Protein AF-A0A143XDG7-F1 (afdb_monomer_lite)

Radius of gyration: 12.88 Å; chains: 1; bounding box: 37×26×31 Å

Sequence (84 aa):
MTALDRCTLEIGDLYVFTDETNARRVWGIFEGLDEAGRILLGSETEDFSNYRLHTTLPEEFSHAESATRSDLLDYAYNLGFNRL

Secondary structure (DSSP, 8-state):
-----TTSPPTT-EEEEEETTTTEEEEEEEEEE-TTSPEEEEEEESSSS-EEEEEEPPTTEEEEEE--HHHHHHHHHHHHHTT-

pLDDT: mean 81.89, std 14.48, range [34.62, 94.31]

Foldseek 3Di:
DPAEVPVDQDQQFWKWFAQPVVRAIKIFGFHAADPVRFTWGQWIDRQVPDIDGGDTDDPSRRYIGGDDPVNVVVVNVVSVVVVD

Structure (mmCIF, N/CA/C/O backbone):
data_AF-A0A143XDG7-F1
#
_entry.id   AF-A0A143XDG7-F1
#
loop_
_atom_site.group_PDB
_atom_site.id
_atom_site.type_symbol
_atom_site.label_atom_id
_atom_site.label_alt_id
_atom_site.label_comp_id
_atom_site.label_asym_id
_at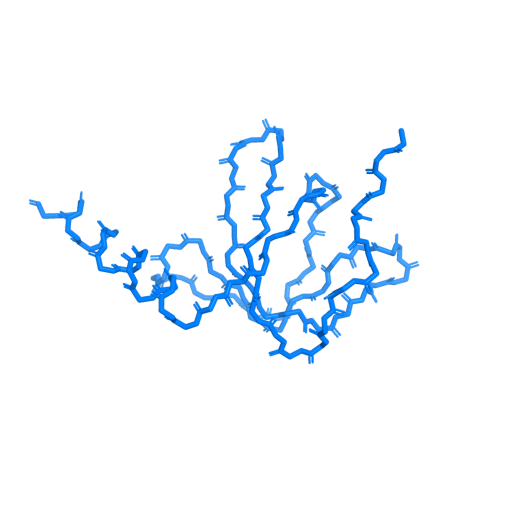om_site.label_entity_id
_atom_site.label_seq_id
_atom_site.pdbx_PDB_ins_code
_atom_site.Cartn_x
_atom_site.Cartn_y
_atom_site.Cartn_z
_atom_site.occupancy
_atom_site.B_iso_or_equiv
_atom_site.auth_seq_id
_atom_site.auth_comp_id
_atom_site.auth_asym_id
_atom_site.auth_atom_id
_atom_site.pdbx_PDB_model_num
ATOM 1 N N . MET A 1 1 ? -8.830 19.807 10.021 1.00 36.62 1 MET A N 1
ATOM 2 C CA . MET A 1 1 ? -9.566 18.536 9.866 1.00 36.62 1 MET A CA 1
ATOM 3 C C . MET A 1 1 ? -9.668 18.233 8.384 1.00 36.62 1 MET A C 1
ATOM 5 O O . MET A 1 1 ? -10.683 18.525 7.771 1.00 36.62 1 MET A O 1
ATOM 9 N N . THR A 1 2 ? -8.609 17.690 7.807 1.00 34.62 2 THR A N 1
ATOM 10 C CA . THR A 1 2 ? -8.694 16.962 6.543 1.00 34.62 2 THR A CA 1
ATOM 11 C C . THR A 1 2 ? -8.448 15.524 6.933 1.00 34.62 2 THR A C 1
ATOM 13 O O . THR A 1 2 ? -7.321 15.054 7.032 1.00 34.62 2 THR A O 1
ATOM 16 N N . ALA A 1 3 ? -9.550 14.877 7.318 1.00 40.06 3 ALA A N 1
ATOM 17 C CA . ALA A 1 3 ? -9.619 13.437 7.241 1.00 40.06 3 ALA A CA 1
ATOM 18 C C . ALA A 1 3 ? -9.133 13.068 5.836 1.00 40.06 3 ALA A C 1
ATOM 20 O O . ALA A 1 3 ? -9.496 13.767 4.886 1.00 40.06 3 ALA A O 1
ATOM 21 N N . LEU A 1 4 ? -8.343 11.999 5.708 1.00 48.62 4 LEU A N 1
ATOM 22 C CA . LEU A 1 4 ? -8.300 11.233 4.465 1.00 48.62 4 LEU A CA 1
ATOM 23 C C . LEU A 1 4 ? -9.701 11.303 3.831 1.00 48.62 4 LEU A C 1
ATOM 25 O O . LEU A 1 4 ? -10.697 11.181 4.558 1.00 48.62 4 LEU A O 1
ATOM 29 N N . ASP A 1 5 ? -9.800 11.457 2.517 1.00 48.75 5 ASP A N 1
ATOM 30 C CA . ASP A 1 5 ? -10.994 11.055 1.777 1.00 48.75 5 ASP A CA 1
ATOM 31 C C . ASP A 1 5 ? -11.176 9.530 1.976 1.00 48.75 5 ASP A C 1
ATOM 33 O O . ASP A 1 5 ? -10.981 8.711 1.086 1.00 48.75 5 ASP A O 1
ATOM 37 N N . ARG A 1 6 ? -11.519 9.118 3.208 1.00 49.84 6 ARG A N 1
ATOM 38 C CA . ARG A 1 6 ? -11.656 7.743 3.715 1.00 49.84 6 ARG A CA 1
ATOM 39 C C . ARG A 1 6 ? -12.843 7.032 3.058 1.00 49.84 6 ARG A C 1
ATOM 41 O O . ARG A 1 6 ? -13.170 5.920 3.449 1.00 49.84 6 ARG A O 1
ATOM 48 N N . CYS A 1 7 ? -13.515 7.680 2.105 1.00 47.09 7 CYS A N 1
ATOM 49 C CA . CYS A 1 7 ? -14.744 7.215 1.474 1.00 47.09 7 CYS A CA 1
ATOM 50 C C . CYS A 1 7 ? -14.528 6.427 0.172 1.00 47.09 7 CYS A C 1
ATOM 52 O O . CYS A 1 7 ? -15.520 6.005 -0.413 1.00 47.09 7 CYS A O 1
ATOM 54 N N . THR A 1 8 ? -13.292 6.196 -0.285 1.00 69.38 8 THR A N 1
ATOM 55 C CA . THR A 1 8 ? -13.040 5.498 -1.568 1.00 69.38 8 THR A CA 1
ATOM 56 C C . THR A 1 8 ? -11.939 4.436 -1.528 1.00 69.38 8 THR A C 1
ATOM 58 O O . THR A 1 8 ? -11.521 3.968 -2.583 1.00 69.38 8 THR A O 1
ATOM 61 N N . LEU A 1 9 ? -11.437 4.059 -0.346 1.00 84.31 9 LEU A N 1
ATOM 62 C CA . LEU A 1 9 ? -10.464 2.967 -0.250 1.00 84.31 9 LEU A CA 1
ATOM 63 C C . LEU A 1 9 ? -11.187 1.616 -0.282 1.00 84.31 9 LEU A C 1
ATOM 65 O O . LEU A 1 9 ? -12.002 1.330 0.597 1.00 84.31 9 LEU A O 1
ATOM 69 N N . GLU A 1 10 ? -10.873 0.790 -1.275 1.00 89.31 10 GLU A N 1
ATOM 70 C CA . GLU A 1 10 ? -11.402 -0.565 -1.420 1.00 89.31 10 GLU A CA 1
ATOM 71 C C . GLU A 1 10 ? -10.377 -1.594 -0.931 1.00 89.31 10 GLU A C 1
ATOM 73 O O . GLU A 1 10 ? -9.180 -1.508 -1.208 1.00 89.31 10 GLU A O 1
ATOM 78 N N . ILE A 1 11 ? -10.841 -2.565 -0.139 1.00 91.25 11 ILE A N 1
ATOM 79 C CA . ILE A 1 11 ? -9.979 -3.636 0.371 1.00 91.25 11 ILE A CA 1
ATOM 80 C C . ILE A 1 11 ? -9.500 -4.487 -0.807 1.00 91.25 11 ILE A C 1
ATOM 82 O O . ILE A 1 11 ? -10.309 -4.985 -1.585 1.00 91.25 11 ILE A O 1
ATOM 86 N N . GLY A 1 12 ? -8.190 -4.706 -0.885 1.00 90.19 12 GLY A N 1
ATOM 87 C CA . GLY A 1 12 ? -7.533 -5.448 -1.959 1.00 90.19 12 GLY A CA 1
ATOM 88 C C . GLY A 1 12 ? -6.989 -4.568 -3.085 1.00 90.19 12 GLY A C 1
ATOM 89 O O . GLY A 1 12 ? -6.225 -5.075 -3.908 1.00 90.19 12 GLY A O 1
ATOM 90 N N . ASP A 1 13 ? -7.305 -3.272 -3.087 1.00 91.44 13 ASP A N 1
ATOM 91 C CA . ASP A 1 13 ? -6.817 -2.338 -4.097 1.00 91.44 13 ASP A CA 1
ATOM 92 C C .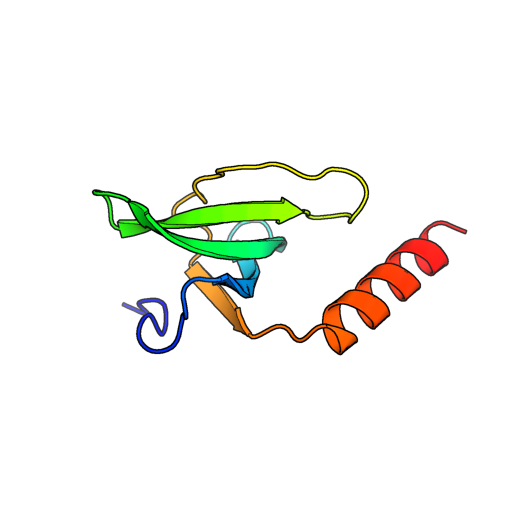 ASP A 1 13 ? -5.468 -1.715 -3.722 1.00 91.44 13 ASP A C 1
ATOM 94 O O . ASP A 1 13 ? -5.074 -1.625 -2.553 1.00 91.44 13 ASP A O 1
ATOM 98 N N . LEU A 1 14 ? -4.740 -1.309 -4.762 1.00 91.00 14 LEU A N 1
ATOM 99 C CA . LEU A 1 14 ? -3.415 -0.713 -4.669 1.00 91.00 14 LEU A CA 1
ATOM 100 C C . LEU A 1 14 ? -3.510 0.810 -4.557 1.00 91.00 14 LEU A C 1
ATOM 102 O O . LEU A 1 14 ? -4.141 1.480 -5.377 1.00 91.00 14 LEU A O 1
ATOM 106 N N . TYR A 1 15 ? -2.781 1.358 -3.592 1.00 92.50 15 TYR A N 1
ATOM 107 C CA . TYR A 1 15 ? -2.691 2.793 -3.360 1.00 92.50 15 TYR A CA 1
ATOM 108 C C . TYR A 1 15 ? -1.244 3.224 -3.112 1.00 92.50 15 TYR A C 1
ATOM 110 O O . TYR A 1 15 ? -0.388 2.423 -2.724 1.00 92.50 15 TYR A O 1
ATOM 118 N N . VAL A 1 16 ? -0.986 4.516 -3.312 1.00 92.25 16 VAL A N 1
ATOM 119 C CA . VAL A 1 16 ? 0.228 5.196 -2.857 1.00 92.25 16 VAL A CA 1
ATOM 120 C C . VAL A 1 16 ? -0.122 6.037 -1.644 1.00 92.25 16 VAL A C 1
ATOM 122 O O . VAL A 1 16 ? -0.910 6.976 -1.735 1.00 92.25 16 VAL A O 1
ATOM 125 N N . PHE A 1 17 ? 0.489 5.717 -0.513 1.00 91.25 17 PHE A N 1
ATOM 126 C CA . PHE A 1 17 ? 0.348 6.453 0.732 1.00 91.25 17 PHE A CA 1
ATOM 127 C C . PHE A 1 17 ? 1.522 7.410 0.894 1.00 91.25 17 PHE A C 1
ATOM 129 O O . PHE A 1 17 ? 2.679 7.016 0.724 1.00 91.25 17 PHE A O 1
ATOM 136 N N . THR A 1 18 ? 1.236 8.663 1.238 1.00 89.75 18 THR A N 1
ATOM 137 C CA . THR A 1 18 ? 2.259 9.695 1.435 1.00 89.75 18 THR A CA 1
ATOM 138 C C . THR A 1 18 ? 2.267 10.169 2.884 1.00 89.75 18 THR A C 1
ATOM 140 O O . THR A 1 18 ? 1.234 10.556 3.426 1.00 89.75 18 THR A O 1
ATOM 143 N N . ASP A 1 19 ? 3.452 10.144 3.489 1.00 87.88 19 ASP A N 1
ATOM 144 C CA . ASP A 1 19 ? 3.770 10.810 4.750 1.00 87.88 19 ASP A CA 1
ATOM 145 C C . ASP A 1 19 ? 4.115 12.272 4.445 1.00 87.88 19 ASP A C 1
ATOM 147 O O . ASP A 1 19 ? 5.159 12.572 3.852 1.00 87.88 19 ASP A O 1
ATOM 151 N N . GLU A 1 20 ? 3.230 13.186 4.840 1.00 78.12 20 GLU A N 1
ATOM 152 C CA . GLU A 1 20 ? 3.399 14.627 4.620 1.00 78.12 20 GLU A CA 1
ATOM 153 C C . GLU A 1 20 ? 4.531 15.232 5.466 1.00 78.12 20 GLU A C 1
ATOM 155 O O . GLU A 1 20 ? 5.067 16.283 5.117 1.00 78.12 20 GLU A O 1
ATOM 160 N N . THR A 1 21 ? 4.933 14.570 6.553 1.00 82.19 21 THR A N 1
ATOM 161 C CA . THR A 1 21 ? 5.969 15.061 7.470 1.00 82.19 21 THR A CA 1
ATOM 162 C C . THR A 1 21 ? 7.364 14.811 6.910 1.00 82.19 21 THR A C 1
ATOM 164 O O . THR A 1 21 ? 8.216 15.698 6.946 1.00 82.19 21 THR A O 1
ATOM 167 N N . ASN A 1 22 ? 7.600 13.611 6.374 1.00 81.06 22 ASN A N 1
ATOM 168 C CA . ASN A 1 22 ? 8.920 13.193 5.886 1.00 81.06 22 ASN A CA 1
ATOM 169 C C . ASN A 1 22 ? 9.015 13.103 4.357 1.00 81.06 22 ASN A C 1
ATOM 171 O O . ASN A 1 22 ? 10.043 12.664 3.839 1.00 81.06 22 ASN A O 1
ATOM 175 N N . ALA A 1 23 ? 7.956 13.484 3.633 1.00 79.00 23 ALA A N 1
ATOM 176 C CA . ALA A 1 23 ? 7.839 13.333 2.180 1.00 79.00 23 ALA A CA 1
ATOM 177 C C . ALA A 1 23 ? 8.125 11.893 1.697 1.00 79.00 23 ALA A C 1
ATOM 179 O O . ALA A 1 23 ? 8.639 11.675 0.596 1.00 79.00 23 ALA A O 1
ATOM 180 N N . ARG A 1 24 ? 7.805 10.898 2.534 1.00 86.12 24 ARG A N 1
ATOM 181 C CA . ARG A 1 24 ? 8.001 9.474 2.242 1.00 86.12 24 ARG A CA 1
ATOM 182 C C . ARG A 1 24 ? 6.758 8.927 1.553 1.00 86.12 24 ARG A C 1
ATOM 184 O O . ARG A 1 24 ? 5.641 9.258 1.936 1.00 86.12 24 ARG A O 1
ATOM 191 N N . ARG A 1 25 ? 6.952 8.083 0.541 1.00 88.94 25 ARG A N 1
ATOM 192 C CA . ARG A 1 25 ? 5.863 7.444 -0.208 1.00 88.94 25 ARG A CA 1
ATOM 193 C C . ARG A 1 25 ? 5.983 5.938 -0.117 1.00 88.94 25 ARG A C 1
ATOM 195 O O . ARG A 1 25 ? 7.072 5.406 -0.300 1.00 88.94 25 ARG A O 1
ATOM 202 N N . VAL A 1 26 ? 4.864 5.279 0.139 1.00 91.62 26 VAL A N 1
ATOM 203 C CA . VAL A 1 26 ? 4.771 3.829 0.278 1.00 91.62 26 VAL A CA 1
ATOM 204 C C . VAL A 1 26 ? 3.658 3.337 -0.634 1.00 91.62 26 VAL A C 1
ATOM 206 O O . VAL A 1 26 ? 2.535 3.829 -0.575 1.00 91.62 26 VAL A O 1
ATOM 209 N N . TRP A 1 27 ? 3.960 2.361 -1.476 1.00 93.00 27 TRP A N 1
ATOM 210 C CA . TRP A 1 27 ? 2.957 1.624 -2.234 1.00 93.00 27 TRP A CA 1
ATOM 211 C C . TRP A 1 27 ? 2.405 0.515 -1.357 1.00 93.00 27 TRP A C 1
ATOM 213 O O . TRP A 1 27 ? 3.188 -0.191 -0.724 1.00 93.00 27 TRP A O 1
ATOM 223 N N . GLY A 1 28 ? 1.090 0.321 -1.337 1.00 93.50 28 GLY A N 1
ATOM 224 C CA . GLY A 1 28 ? 0.502 -0.734 -0.525 1.00 93.50 28 GLY A CA 1
ATOM 225 C C . GLY A 1 28 ? -0.870 -1.200 -0.978 1.00 93.50 28 GLY A C 1
ATOM 226 O O . GLY A 1 28 ? -1.634 -0.440 -1.569 1.00 93.50 28 GLY A O 1
ATOM 227 N N . ILE A 1 29 ? -1.169 -2.465 -0.681 1.00 93.56 29 ILE A N 1
ATOM 228 C CA . ILE A 1 29 ? -2.498 -3.057 -0.870 1.00 93.56 29 ILE A CA 1
ATOM 229 C C . ILE A 1 29 ? -3.309 -2.812 0.396 1.00 93.56 29 ILE A C 1
ATOM 231 O O . ILE A 1 29 ? -2.929 -3.295 1.465 1.00 93.56 29 ILE A O 1
ATOM 235 N N . PHE A 1 30 ? -4.414 -2.082 0.281 1.00 93.62 30 PHE A N 1
ATOM 236 C CA . PHE A 1 30 ? -5.255 -1.734 1.422 1.00 93.62 30 PHE A CA 1
ATOM 237 C C . PHE A 1 30 ? -5.987 -2.967 1.973 1.00 93.62 30 PHE A C 1
ATOM 239 O O . PHE A 1 30 ? -6.683 -3.661 1.237 1.00 93.62 30 PHE A O 1
ATOM 246 N N . GLU A 1 31 ? -5.849 -3.245 3.271 1.00 94.31 31 GLU A N 1
ATOM 247 C CA . GLU A 1 31 ? -6.545 -4.349 3.958 1.00 94.31 31 GLU A CA 1
ATOM 248 C C . GLU A 1 31 ? -7.644 -3.872 4.914 1.00 94.31 31 GLU A C 1
ATOM 250 O O . GLU A 1 31 ? -8.526 -4.649 5.279 1.00 94.31 31 GLU A O 1
ATOM 255 N N . GLY A 1 32 ? -7.624 -2.600 5.310 1.00 91.44 32 GLY A N 1
ATOM 256 C CA . GLY A 1 32 ? -8.627 -2.026 6.198 1.00 91.44 32 GLY A CA 1
ATOM 257 C C . GLY A 1 32 ? -8.035 -1.017 7.170 1.00 91.44 32 GLY A C 1
ATOM 258 O O . GLY A 1 32 ? -6.972 -0.444 6.936 1.00 91.44 32 GLY A O 1
ATOM 259 N N . LEU A 1 33 ? -8.741 -0.798 8.277 1.00 89.94 33 LEU A N 1
ATOM 260 C CA . LEU A 1 33 ? -8.293 0.056 9.372 1.00 89.94 33 LEU A CA 1
ATOM 261 C C . LEU A 1 33 ? -8.185 -0.757 10.663 1.00 89.94 33 LEU A C 1
ATOM 263 O O . LEU A 1 33 ? -8.973 -1.678 10.879 1.00 89.94 33 LEU A O 1
ATOM 267 N 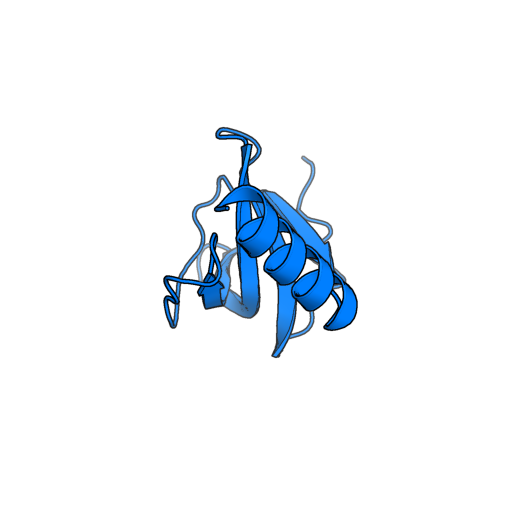N . ASP A 1 34 ? -7.229 -0.407 11.520 1.00 88.38 34 ASP A N 1
ATOM 268 C CA 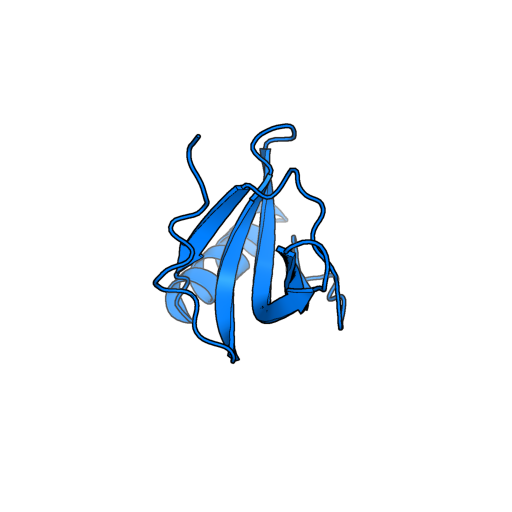. ASP A 1 34 ? -7.131 -0.978 12.863 1.00 88.38 34 ASP A CA 1
ATOM 269 C C . ASP A 1 34 ? -8.122 -0.328 13.848 1.00 88.38 34 ASP A C 1
ATOM 271 O O . ASP A 1 34 ? -8.872 0.589 13.504 1.00 88.38 34 ASP A O 1
ATOM 275 N N . GLU A 1 35 ? -8.120 -0.790 15.101 1.00 86.25 35 GLU A N 1
ATOM 276 C CA . GLU A 1 35 ? -9.000 -0.268 16.160 1.00 86.25 35 GLU A CA 1
ATOM 277 C C . GLU A 1 35 ? -8.778 1.227 16.462 1.00 86.25 35 GLU A C 1
ATOM 279 O O . GLU A 1 35 ? -9.683 1.897 16.958 1.00 86.25 35 GLU A O 1
ATOM 284 N N . ALA A 1 36 ? -7.595 1.763 16.141 1.00 85.62 36 ALA A N 1
ATOM 285 C CA . ALA A 1 36 ? -7.252 3.177 16.276 1.00 85.62 36 ALA A CA 1
ATOM 286 C C . ALA A 1 36 ? -7.556 3.990 14.999 1.00 85.62 36 ALA A C 1
ATOM 288 O O . ALA A 1 36 ? -7.374 5.207 14.976 1.00 85.62 36 ALA A O 1
ATOM 289 N N . GLY A 1 37 ? -8.044 3.348 13.932 1.00 83.69 37 GLY A N 1
ATOM 290 C CA . GLY A 1 37 ? -8.327 3.989 12.651 1.00 83.69 37 GLY A CA 1
ATOM 291 C C . GLY A 1 37 ? -7.085 4.259 11.798 1.00 83.69 37 GLY A C 1
ATOM 292 O O . GLY A 1 37 ? -7.142 5.126 10.919 1.00 83.69 37 GLY A O 1
ATOM 293 N N . ARG A 1 38 ? -5.978 3.553 12.054 1.00 87.12 38 ARG A N 1
ATOM 294 C CA . ARG A 1 38 ? -4.753 3.565 11.242 1.00 87.12 38 ARG A CA 1
ATOM 295 C C . ARG A 1 38 ? -4.874 2.591 10.078 1.00 87.12 38 ARG A C 1
ATOM 297 O O . ARG A 1 38 ? -5.602 1.607 10.160 1.00 87.12 38 ARG A O 1
ATOM 304 N N . ILE A 1 39 ? -4.156 2.869 8.996 1.00 90.25 39 ILE A N 1
ATOM 305 C CA . ILE A 1 39 ? -4.246 2.110 7.745 1.00 90.25 39 ILE A CA 1
ATOM 306 C C . ILE A 1 39 ? -3.518 0.774 7.890 1.00 90.25 39 ILE A C 1
ATOM 308 O O . ILE A 1 39 ? -2.353 0.735 8.280 1.00 90.25 39 ILE A O 1
ATOM 312 N N . LEU A 1 40 ? -4.205 -0.314 7.553 1.00 92.62 40 LEU A N 1
ATOM 313 C CA . LEU A 1 40 ? -3.642 -1.655 7.463 1.00 92.62 40 LEU A CA 1
ATOM 314 C C . LEU A 1 40 ? -3.370 -2.001 6.003 1.00 92.62 40 LEU A C 1
ATOM 316 O O . LEU A 1 40 ? -4.242 -1.842 5.146 1.00 92.62 40 LEU A O 1
ATOM 320 N N . LEU A 1 41 ? -2.163 -2.493 5.741 1.00 94.31 41 LEU A N 1
ATOM 321 C CA . LEU A 1 41 ? -1.703 -2.914 4.428 1.00 94.31 41 LEU A CA 1
ATOM 322 C C . LEU A 1 41 ? -1.331 -4.392 4.437 1.00 94.31 41 LEU A C 1
ATOM 324 O O . LEU A 1 41 ? -0.514 -4.825 5.253 1.00 94.31 41 LEU A O 1
ATOM 328 N N . GLY A 1 42 ? -1.853 -5.150 3.476 1.00 92.75 42 GLY A N 1
ATOM 329 C CA . GLY A 1 42 ? -1.508 -6.566 3.317 1.00 92.75 42 GLY A CA 1
ATOM 330 C C . GLY A 1 42 ? -0.099 -6.772 2.802 1.00 92.75 42 GLY A C 1
ATOM 331 O O . GLY A 1 42 ? 0.629 -7.655 3.256 1.00 92.75 42 GLY A O 1
ATOM 332 N N . SER A 1 43 ? 0.321 -5.889 1.902 1.00 92.44 43 SER A N 1
ATOM 333 C CA . SER A 1 43 ? 1.704 -5.768 1.473 1.00 92.44 43 SER A CA 1
ATOM 334 C C . SER A 1 43 ? 2.032 -4.309 1.207 1.00 92.44 43 SER A C 1
ATOM 336 O O . SER A 1 43 ? 1.180 -3.577 0.705 1.00 92.44 43 SER A O 1
ATOM 338 N N . GLU A 1 44 ? 3.260 -3.909 1.525 1.00 93.19 44 GLU A N 1
ATOM 339 C CA . GLU A 1 44 ? 3.794 -2.591 1.206 1.00 93.19 44 GLU A CA 1
ATOM 340 C C . GLU A 1 44 ? 5.211 -2.651 0.625 1.00 93.19 44 GLU A C 1
ATOM 342 O O . GLU A 1 44 ? 5.976 -3.585 0.894 1.00 93.19 44 GLU A O 1
ATOM 347 N N . THR A 1 45 ? 5.577 -1.629 -0.147 1.00 90.56 45 THR A N 1
ATOM 348 C CA . THR A 1 45 ? 6.948 -1.384 -0.599 1.00 90.56 45 THR A CA 1
ATOM 349 C C . THR A 1 45 ? 7.195 0.101 -0.871 1.00 90.56 45 THR A C 1
ATOM 351 O O . THR A 1 45 ? 6.317 0.823 -1.334 1.00 90.56 45 THR A O 1
ATOM 354 N N . GLU A 1 46 ? 8.414 0.566 -0.615 1.00 89.12 46 GLU A N 1
ATOM 355 C CA . GLU A 1 46 ? 8.862 1.924 -0.975 1.00 89.12 46 GLU A CA 1
ATOM 356 C C . GLU A 1 46 ? 9.703 1.943 -2.246 1.00 89.12 46 GLU A C 1
ATOM 358 O O . GLU A 1 46 ? 9.731 2.929 -2.975 1.00 89.12 46 GLU A O 1
ATOM 363 N N . ASP A 1 47 ? 10.430 0.857 -2.492 1.00 84.00 47 ASP A N 1
ATOM 364 C CA . ASP A 1 47 ? 11.534 0.811 -3.446 1.00 84.00 47 ASP A CA 1
ATOM 365 C C . ASP A 1 47 ? 11.466 -0.407 -4.377 1.00 84.00 47 ASP A C 1
ATOM 367 O O . ASP A 1 47 ? 12.427 -0.682 -5.102 1.00 84.00 47 ASP A O 1
ATOM 371 N N . PHE A 1 48 ? 10.367 -1.171 -4.318 1.00 81.00 48 PHE A N 1
ATOM 372 C CA . PHE A 1 48 ? 10.124 -2.411 -5.069 1.00 81.00 48 PHE A CA 1
ATOM 373 C C . PHE A 1 48 ? 11.194 -3.495 -4.877 1.00 81.00 48 PHE A C 1
ATOM 375 O O . PHE A 1 48 ? 11.188 -4.514 -5.568 1.00 81.00 48 PHE A O 1
ATOM 382 N N . SER A 1 49 ? 12.109 -3.280 -3.935 1.00 81.75 49 SER A N 1
ATOM 383 C CA . SER A 1 49 ? 13.236 -4.150 -3.606 1.00 81.75 49 SER A CA 1
ATOM 384 C C . SER A 1 49 ? 12.986 -4.829 -2.262 1.00 81.75 49 SER A C 1
ATOM 386 O O . SER A 1 49 ? 13.333 -5.992 -2.075 1.00 81.75 49 SER A O 1
ATOM 388 N N . ASN A 1 50 ? 12.334 -4.110 -1.348 1.00 84.31 50 ASN A N 1
ATOM 389 C CA . ASN A 1 50 ? 11.956 -4.564 -0.026 1.00 84.31 50 ASN A CA 1
ATOM 390 C C . ASN A 1 50 ? 10.431 -4.534 0.100 1.00 84.31 50 ASN A C 1
ATOM 392 O O . ASN A 1 50 ? 9.814 -3.469 0.049 1.00 84.31 50 ASN A O 1
ATOM 396 N N . TYR A 1 51 ? 9.836 -5.712 0.277 1.00 88.31 51 TYR A N 1
ATOM 397 C CA . TYR A 1 51 ? 8.407 -5.860 0.535 1.00 88.31 51 TYR A CA 1
ATOM 398 C C . TYR A 1 51 ? 8.191 -6.219 1.996 1.00 88.31 51 TYR A C 1
ATOM 400 O O . TYR A 1 51 ? 8.858 -7.108 2.533 1.00 88.31 51 TYR A O 1
ATOM 408 N N . ARG A 1 52 ? 7.243 -5.539 2.632 1.00 92.00 52 ARG A N 1
ATOM 409 C CA . ARG A 1 52 ? 6.747 -5.887 3.964 1.00 92.00 52 ARG A CA 1
ATOM 410 C C . ARG A 1 52 ? 5.312 -6.375 3.840 1.00 92.00 52 ARG A C 1
ATOM 412 O O . ARG A 1 52 ? 4.609 -6.020 2.897 1.00 92.00 52 ARG A O 1
ATOM 419 N N . LEU A 1 53 ? 4.911 -7.239 4.762 1.00 93.19 53 LEU A N 1
ATOM 420 C CA . LEU A 1 53 ? 3.576 -7.831 4.811 1.00 93.19 53 LEU A CA 1
ATOM 421 C C . LEU A 1 53 ? 2.881 -7.399 6.097 1.00 93.19 53 LEU A C 1
ATOM 423 O O . LEU A 1 53 ? 3.563 -7.167 7.096 1.00 93.19 53 LEU A O 1
ATOM 427 N N . HIS A 1 54 ? 1.550 -7.313 6.060 1.00 91.56 54 HIS A N 1
ATOM 428 C CA . HIS A 1 54 ? 0.695 -6.996 7.212 1.00 91.56 54 HIS A CA 1
ATOM 429 C C . HIS A 1 54 ? 1.215 -5.802 8.025 1.00 91.56 54 HIS A C 1
ATOM 431 O O . HIS A 1 54 ? 1.485 -5.901 9.223 1.00 91.56 54 HIS A O 1
ATOM 437 N N . THR A 1 55 ? 1.434 -4.681 7.341 1.00 93.81 55 THR A N 1
ATOM 438 C CA . THR A 1 55 ? 2.000 -3.475 7.948 1.00 93.81 55 THR A CA 1
ATOM 439 C C . THR A 1 55 ? 0.895 -2.510 8.353 1.00 93.81 55 THR A C 1
ATOM 441 O O . THR A 1 55 ? -0.060 -2.289 7.613 1.00 93.81 55 THR A O 1
ATOM 444 N N . THR A 1 56 ? 1.023 -1.923 9.541 1.00 93.44 56 THR A N 1
ATOM 445 C CA . THR A 1 56 ? 0.173 -0.817 9.988 1.00 93.44 56 THR A CA 1
ATOM 446 C C . THR A 1 56 ? 0.910 0.486 9.735 1.00 93.44 56 THR A C 1
ATOM 448 O O . THR A 1 56 ? 1.995 0.693 10.287 1.00 93.44 56 THR A O 1
ATOM 451 N N . LEU A 1 57 ? 0.334 1.359 8.912 1.00 90.50 57 LEU A N 1
ATOM 452 C CA . LEU A 1 57 ? 0.932 2.658 8.657 1.00 90.50 57 LEU A CA 1
ATOM 453 C C . LEU A 1 57 ? 0.814 3.564 9.893 1.00 90.50 57 LEU A C 1
ATOM 455 O O . LEU A 1 57 ? -0.230 3.581 10.557 1.00 90.50 57 LEU A O 1
ATOM 459 N N . PRO A 1 58 ? 1.871 4.331 10.197 1.00 88.56 58 PRO A N 1
ATOM 460 C CA . PRO A 1 58 ? 1.827 5.412 11.173 1.00 88.56 58 PRO A CA 1
ATOM 461 C C . PRO A 1 58 ? 0.766 6.482 10.836 1.00 88.56 58 PRO A C 1
ATOM 463 O O . PRO A 1 58 ? 0.333 6.601 9.689 1.00 88.56 58 PRO A O 1
ATOM 466 N N . GLU A 1 59 ? 0.344 7.274 11.827 1.00 86.19 59 GLU A N 1
ATOM 467 C CA . GLU A 1 59 ? -0.709 8.299 11.665 1.00 86.19 59 GLU A CA 1
ATOM 468 C C . GLU A 1 59 ? -0.297 9.456 10.741 1.00 86.19 59 GLU A C 1
ATOM 470 O O . GLU A 1 59 ? -1.147 10.172 10.214 1.00 86.19 59 GLU A O 1
ATOM 475 N N . GLU A 1 60 ? 1.007 9.617 10.523 1.00 87.38 60 GLU A N 1
ATOM 476 C CA . GLU A 1 60 ? 1.620 10.597 9.632 1.00 87.38 60 GLU A CA 1
ATOM 477 C C . GLU A 1 60 ? 1.253 10.361 8.157 1.00 87.38 60 GLU A C 1
ATOM 479 O O . GLU A 1 60 ? 1.317 11.286 7.346 1.00 87.38 60 GLU A O 1
ATOM 484 N N . PHE A 1 61 ? 0.827 9.143 7.803 1.00 85.81 61 PHE A N 1
ATOM 485 C CA . PH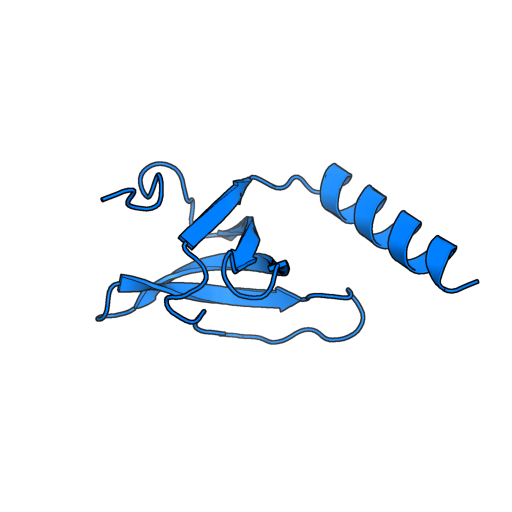E A 1 61 ? 0.306 8.818 6.477 1.00 85.81 61 PHE A CA 1
ATOM 486 C C . PHE A 1 61 ? -1.153 9.274 6.355 1.00 85.81 61 PHE A C 1
ATOM 488 O O . PHE A 1 61 ? -2.102 8.508 6.543 1.00 85.81 61 PHE A O 1
ATOM 495 N N . SER A 1 62 ? -1.320 10.557 6.043 1.00 75.81 62 SER A N 1
ATOM 496 C CA . SER A 1 62 ? -2.611 11.243 5.937 1.00 75.81 62 SER A CA 1
ATOM 497 C C . SER A 1 62 ? -3.180 11.282 4.514 1.00 75.81 62 SER A C 1
ATOM 499 O O . SER A 1 62 ? -4.359 11.601 4.345 1.00 75.81 62 SER A O 1
ATOM 501 N N . HIS A 1 63 ? -2.376 10.964 3.494 1.00 82.62 63 HIS A N 1
ATOM 502 C CA . HIS A 1 63 ? -2.773 11.045 2.089 1.00 82.62 63 HIS A CA 1
ATOM 503 C C . HIS A 1 63 ? -2.643 9.694 1.384 1.00 82.62 63 HIS A C 1
ATOM 505 O O . HIS A 1 63 ? -1.638 9.000 1.544 1.00 82.62 63 HIS A O 1
ATOM 511 N N . ALA A 1 64 ? -3.653 9.342 0.589 1.00 87.44 64 ALA A N 1
ATOM 512 C CA . ALA A 1 64 ? -3.691 8.125 -0.210 1.00 87.44 64 ALA A CA 1
ATOM 513 C C . ALA A 1 64 ? -4.190 8.450 -1.623 1.00 87.44 64 ALA A C 1
ATOM 515 O O . ALA A 1 64 ? -5.248 9.058 -1.782 1.00 87.44 64 ALA A O 1
ATOM 516 N N . GLU A 1 65 ? -3.445 8.012 -2.633 1.00 88.94 65 GLU A N 1
ATOM 517 C CA . GLU A 1 65 ? -3.791 8.155 -4.048 1.00 88.94 65 GLU A CA 1
ATOM 518 C C . GLU A 1 65 ? -4.042 6.769 -4.647 1.00 88.94 65 GLU A C 1
ATOM 520 O O . GLU A 1 65 ? -3.264 5.839 -4.420 1.00 88.94 65 GLU A O 1
ATOM 525 N N . SER A 1 66 ? -5.134 6.606 -5.403 1.00 87.88 66 SER A N 1
ATOM 526 C CA . SER A 1 66 ? -5.397 5.363 -6.138 1.00 87.88 66 SER A CA 1
ATOM 527 C C . SER A 1 66 ? -4.292 5.122 -7.151 1.00 87.88 66 SER A C 1
ATOM 529 O O . SER A 1 66 ? -3.979 6.022 -7.933 1.00 87.88 66 SER A O 1
ATOM 531 N N . ALA A 1 67 ? -3.749 3.912 -7.175 1.00 85.50 67 ALA A N 1
ATOM 532 C CA . ALA A 1 67 ? -2.655 3.577 -8.063 1.00 85.50 67 ALA A CA 1
ATOM 533 C C . ALA A 1 67 ? -3.044 2.406 -8.958 1.00 85.50 67 ALA A C 1
ATOM 535 O O . ALA A 1 67 ? -3.547 1.379 -8.503 1.00 85.50 67 ALA A O 1
ATOM 536 N N . THR A 1 68 ? -2.787 2.536 -10.254 1.00 84.56 68 THR A N 1
ATOM 537 C CA . THR A 1 68 ? -3.018 1.442 -11.189 1.00 84.56 68 THR A CA 1
ATOM 538 C C . THR A 1 68 ? -1.768 0.584 -11.339 1.00 84.56 68 THR A C 1
ATOM 540 O O . THR A 1 68 ? -0.643 0.980 -11.026 1.00 84.56 68 THR A O 1
ATOM 543 N N . ARG A 1 69 ? -1.948 -0.609 -11.912 1.00 83.25 69 ARG A N 1
ATOM 544 C CA . ARG A 1 69 ? -0.821 -1.450 -12.330 1.00 83.25 69 ARG A CA 1
ATOM 545 C C . ARG A 1 69 ? 0.119 -0.718 -13.296 1.00 83.25 69 ARG A C 1
ATOM 547 O O . ARG A 1 69 ? 1.318 -0.970 -13.252 1.00 83.25 69 ARG A O 1
ATOM 554 N N . SER A 1 70 ? -0.407 0.145 -14.168 1.00 85.50 70 SER A N 1
ATOM 555 C CA . SER A 1 70 ? 0.412 0.921 -15.105 1.00 85.50 70 SER A CA 1
ATOM 556 C C . SER A 1 70 ? 1.298 1.920 -14.364 1.00 85.50 70 SER A C 1
ATOM 558 O O . SER A 1 70 ? 2.499 1.941 -14.609 1.00 85.50 70 SER A O 1
ATOM 560 N N . ASP A 1 71 ? 0.742 2.645 -13.389 1.00 85.56 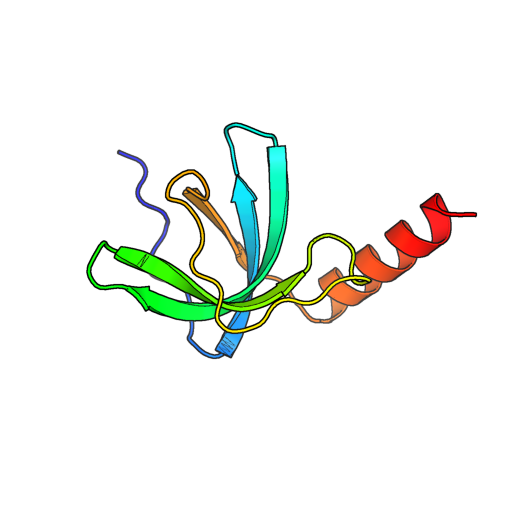71 ASP A N 1
ATOM 561 C CA . ASP A 1 71 ? 1.502 3.605 -12.573 1.00 85.56 71 ASP A CA 1
ATOM 562 C C . ASP A 1 71 ? 2.626 2.911 -11.796 1.00 85.56 71 ASP A C 1
ATOM 564 O O . ASP A 1 71 ? 3.751 3.406 -11.719 1.00 85.56 71 ASP A O 1
ATOM 568 N N . LEU A 1 72 ? 2.337 1.718 -11.268 1.00 82.69 72 LEU A N 1
ATOM 569 C CA . LEU A 1 72 ? 3.316 0.891 -10.570 1.00 82.69 72 LEU A CA 1
ATOM 570 C C . LEU A 1 72 ? 4.459 0.453 -11.498 1.00 82.69 72 LEU A C 1
ATOM 572 O O . LEU A 1 72 ? 5.625 0.497 -11.105 1.00 82.69 72 LEU A O 1
ATOM 576 N N . LEU A 1 73 ? 4.145 0.037 -12.730 1.00 84.06 73 LEU A N 1
ATOM 577 C CA . LEU A 1 73 ? 5.151 -0.369 -13.716 1.00 84.06 73 LEU A CA 1
ATOM 578 C C . LEU A 1 73 ? 6.021 0.810 -14.162 1.00 84.06 73 LEU A C 1
ATOM 580 O O . LEU A 1 73 ? 7.243 0.664 -14.217 1.00 84.06 73 LEU A O 1
ATOM 584 N N . ASP A 1 74 ? 5.416 1.967 -14.428 1.00 85.88 74 ASP A N 1
ATOM 585 C CA . ASP A 1 74 ? 6.139 3.183 -14.808 1.00 85.88 74 ASP A CA 1
ATOM 586 C C . ASP A 1 74 ? 7.064 3.648 -13.680 1.00 85.88 74 ASP A C 1
ATOM 588 O O . ASP A 1 74 ? 8.227 3.993 -13.914 1.00 85.88 74 ASP A O 1
ATOM 592 N N . TYR A 1 75 ? 6.590 3.608 -12.434 1.00 82.19 75 TYR A N 1
ATOM 593 C CA . TYR A 1 75 ? 7.407 3.948 -11.276 1.00 82.19 75 TYR A CA 1
ATOM 594 C C . TYR A 1 75 ? 8.576 2.971 -11.096 1.00 82.19 75 TYR A C 1
ATOM 596 O O . TYR A 1 75 ? 9.721 3.406 -10.968 1.00 82.19 75 TYR A O 1
ATOM 604 N N . ALA A 1 76 ? 8.322 1.659 -11.150 1.00 81.00 76 ALA A N 1
ATOM 605 C CA . ALA A 1 76 ? 9.363 0.640 -11.025 1.00 81.00 76 ALA A CA 1
ATOM 606 C C . ALA A 1 76 ? 10.424 0.752 -12.135 1.00 81.00 76 ALA A C 1
ATOM 608 O O . ALA A 1 76 ? 11.623 0.653 -11.859 1.00 81.00 76 ALA A O 1
ATOM 609 N N . TYR A 1 77 ? 10.001 1.015 -13.376 1.00 81.69 77 TYR A N 1
ATOM 610 C CA . TYR A 1 77 ? 10.908 1.242 -14.499 1.00 81.69 77 TYR A CA 1
ATOM 611 C C . TYR A 1 77 ? 11.802 2.467 -14.267 1.00 81.69 77 TYR A C 1
ATOM 613 O O . TYR A 1 77 ? 13.025 2.372 -14.381 1.00 81.69 77 TYR A O 1
ATOM 621 N N . ASN A 1 78 ? 11.216 3.603 -13.872 1.00 79.12 78 ASN A N 1
ATOM 622 C CA . ASN A 1 78 ? 11.962 4.832 -13.589 1.00 79.12 78 ASN A CA 1
ATOM 623 C C . ASN A 1 78 ? 12.918 4.682 -12.397 1.00 79.12 78 ASN A C 1
ATOM 625 O O . ASN A 1 78 ? 14.017 5.235 -12.408 1.00 79.12 78 ASN A O 1
ATOM 629 N N . LEU A 1 79 ? 12.533 3.912 -11.378 1.00 76.06 79 LEU A N 1
ATOM 630 C CA . LEU A 1 79 ? 13.383 3.641 -10.221 1.00 76.06 79 LEU A CA 1
ATOM 631 C C . LEU A 1 79 ? 14.595 2.776 -10.597 1.00 76.06 79 LEU A C 1
ATOM 633 O O . LEU A 1 79 ? 15.700 3.024 -10.117 1.00 76.06 79 LEU A O 1
ATOM 637 N N . GLY A 1 80 ? 14.405 1.801 -11.491 1.00 68.19 80 GLY A N 1
ATOM 638 C CA . GLY A 1 80 ? 15.490 1.009 -12.074 1.00 68.19 80 GLY A CA 1
ATOM 639 C C . GLY A 1 80 ? 16.404 1.826 -12.990 1.00 68.19 80 GLY A C 1
ATOM 640 O O . GLY A 1 80 ? 17.619 1.655 -12.944 1.00 68.19 80 GLY A O 1
ATOM 641 N N . PHE A 1 81 ? 15.841 2.751 -13.771 1.00 59.06 81 PHE A N 1
ATOM 642 C CA . PHE A 1 81 ? 16.608 3.643 -14.644 1.00 59.06 81 PHE A CA 1
ATOM 643 C C . PHE A 1 81 ? 17.449 4.660 -13.856 1.00 59.06 81 PHE A C 1
ATOM 645 O O . PHE A 1 81 ? 18.600 4.885 -14.199 1.00 59.06 81 PHE A O 1
ATOM 652 N N . ASN A 1 82 ? 16.926 5.214 -12.757 1.00 57.69 82 ASN A N 1
ATOM 653 C CA . ASN A 1 82 ? 17.672 6.122 -11.871 1.00 57.69 82 ASN A CA 1
ATOM 654 C C . ASN A 1 82 ? 18.768 5.432 -11.035 1.00 57.69 82 ASN A C 1
ATOM 656 O O . ASN A 1 82 ? 19.525 6.111 -10.342 1.00 57.69 82 ASN A O 1
ATOM 660 N N . ARG A 1 83 ? 18.831 4.094 -11.043 1.00 54.75 83 ARG A N 1
ATOM 661 C CA . ARG A 1 83 ? 19.870 3.304 -10.359 1.00 54.75 83 ARG A CA 1
ATOM 662 C C . ARG A 1 83 ? 21.028 2.887 -11.285 1.00 54.75 83 ARG A C 1
ATOM 664 O O . ARG A 1 83 ? 21.961 2.257 -10.786 1.00 54.75 83 ARG A O 1
ATOM 671 N N . LEU A 1 84 ? 20.968 3.211 -12.583 1.00 48.84 84 LEU A N 1
ATOM 672 C CA . LEU A 1 84 ? 22.027 2.993 -13.584 1.00 48.84 84 LEU A CA 1
ATOM 673 C C . LEU A 1 84 ? 22.860 4.263 -13.796 1.00 48.84 84 LEU A C 1
ATOM 675 O O . LEU A 1 84 ? 24.081 4.106 -14.019 1.00 48.84 84 LEU A O 1
#